Protein AF-A0A7K2MFQ8-F1 (afdb_monomer_lite)

Secondary structure (DSSP, 8-state):
--------------SSS--EEEEEEEPPPPPSSTTS----EEEEEEE-TT--EEEEEEEEGGGGSTTTS-TT---------SSS---------------

Structure (mmCIF, N/CA/C/O backbone):
data_AF-A0A7K2MFQ8-F1
#
_entry.id   AF-A0A7K2MFQ8-F1
#
loop_
_atom_site.group_PDB
_atom_site.id
_atom_site.type_symbol
_atom_site.label_atom_id
_atom_site.label_alt_id
_atom_site.label_comp_id
_atom_site.label_asym_id
_atom_site.label_entity_id
_atom_site.label_seq_id
_atom_site.pdbx_PDB_ins_code
_atom_site.Cartn_x
_atom_site.Cartn_y
_atom_site.Cartn_z
_atom_site.occupancy
_atom_site.B_iso_or_equiv
_atom_site.auth_seq_id
_atom_site.auth_comp_id
_atom_site.auth_asym_id
_atom_site.auth_atom_id
_atom_site.pdbx_PDB_model_num
ATOM 1 N N . ALA A 1 1 ? 17.879 -24.895 6.562 1.00 45.22 1 ALA A N 1
ATOM 2 C CA . ALA A 1 1 ? 18.860 -23.819 6.795 1.00 45.22 1 ALA A CA 1
ATOM 3 C C . ALA A 1 1 ? 18.080 -22.550 7.105 1.00 45.22 1 ALA A C 1
ATOM 5 O O . ALA A 1 1 ? 17.141 -22.265 6.375 1.00 45.22 1 ALA A O 1
ATOM 6 N N . CYS A 1 2 ? 18.379 -21.865 8.210 1.00 46.41 2 CYS A N 1
ATOM 7 C CA . CYS A 1 2 ? 17.730 -20.596 8.534 1.00 46.41 2 CYS A CA 1
ATOM 8 C C . CYS A 1 2 ? 18.364 -19.530 7.634 1.00 46.41 2 CYS A C 1
ATOM 10 O O . CYS A 1 2 ? 19.563 -19.280 7.757 1.00 46.41 2 CYS A O 1
ATOM 12 N N . LEU A 1 3 ? 17.614 -18.986 6.675 1.00 51.34 3 LEU A N 1
ATOM 13 C CA . LEU A 1 3 ? 18.069 -17.795 5.963 1.00 51.34 3 LEU A CA 1
ATOM 14 C C . LEU A 1 3 ? 18.170 -16.673 7.006 1.00 51.34 3 LEU A C 1
ATOM 16 O O . LEU A 1 3 ? 17.243 -16.534 7.805 1.00 51.34 3 LEU A O 1
ATOM 20 N N . PRO A 1 4 ? 19.268 -15.905 7.062 1.00 50.88 4 PRO A N 1
ATOM 21 C CA . PRO A 1 4 ? 19.310 -14.731 7.917 1.00 50.88 4 PRO A CA 1
ATOM 22 C C . PRO A 1 4 ? 18.201 -13.777 7.461 1.00 50.88 4 PRO A C 1
ATOM 24 O O . PRO A 1 4 ? 18.260 -13.227 6.366 1.00 50.88 4 PRO A O 1
ATOM 27 N N . 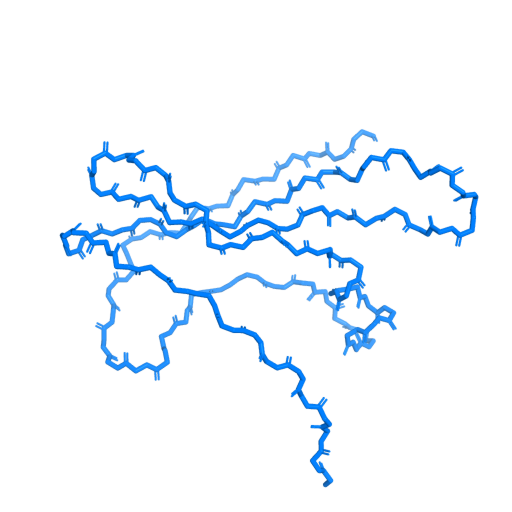THR A 1 5 ? 17.164 -13.619 8.280 1.00 64.69 5 THR A N 1
ATOM 28 C CA . THR A 1 5 ? 16.116 -12.622 8.059 1.00 64.69 5 THR A CA 1
ATOM 29 C C . THR A 1 5 ? 16.462 -11.392 8.884 1.00 64.69 5 THR A C 1
ATOM 31 O O . THR A 1 5 ? 16.520 -11.471 10.112 1.00 64.69 5 THR A O 1
ATOM 34 N N . LEU A 1 6 ? 16.695 -10.257 8.228 1.00 71.12 6 LEU A N 1
ATOM 35 C CA . LEU A 1 6 ? 16.668 -8.968 8.906 1.00 71.12 6 LEU A CA 1
ATOM 36 C C . LEU A 1 6 ? 15.204 -8.526 8.979 1.00 71.12 6 LEU A C 1
ATOM 38 O O . LEU A 1 6 ? 14.606 -8.208 7.954 1.00 71.12 6 LEU A O 1
ATOM 42 N N . THR A 1 7 ? 14.638 -8.523 10.182 1.00 80.44 7 THR A N 1
ATOM 43 C CA . THR A 1 7 ? 13.293 -7.996 10.432 1.00 80.44 7 THR A CA 1
ATOM 44 C C . THR A 1 7 ? 13.424 -6.705 11.219 1.00 80.44 7 THR A C 1
ATOM 46 O O . THR A 1 7 ? 14.005 -6.702 12.301 1.00 80.44 7 THR A O 1
ATOM 49 N N . ASN A 1 8 ? 12.853 -5.629 10.686 1.00 87.62 8 ASN A N 1
ATOM 50 C CA . ASN A 1 8 ? 12.665 -4.381 11.411 1.00 87.62 8 ASN A CA 1
ATOM 51 C C . ASN A 1 8 ? 11.169 -4.154 11.615 1.00 87.62 8 ASN A C 1
ATOM 53 O O . ASN A 1 8 ? 10.378 -4.359 10.694 1.00 87.62 8 ASN A O 1
ATOM 57 N N . THR A 1 9 ? 10.807 -3.709 12.814 1.00 91.94 9 THR A N 1
ATOM 58 C CA . THR A 1 9 ? 9.429 -3.388 13.183 1.00 91.94 9 THR A CA 1
ATOM 59 C C . THR A 1 9 ? 9.376 -1.944 13.650 1.00 91.94 9 THR A C 1
ATOM 61 O O . THR A 1 9 ? 10.141 -1.547 14.528 1.00 91.94 9 THR A O 1
ATOM 64 N N . TRP A 1 10 ? 8.448 -1.180 13.083 1.00 94.88 10 TRP A N 1
ATOM 65 C CA . TRP A 1 10 ? 8.111 0.171 13.520 1.00 94.88 10 TRP A CA 1
ATOM 66 C C . TRP A 1 10 ? 6.648 0.192 13.940 1.00 94.88 10 TRP A C 1
ATOM 68 O O . TRP A 1 10 ? 5.799 -0.396 13.271 1.00 94.88 10 TRP A O 1
ATOM 78 N N . SER A 1 11 ? 6.355 0.854 15.052 1.00 94.62 11 SER A N 1
ATOM 79 C CA . SER A 1 11 ? 5.015 0.907 15.628 1.00 94.62 11 SER A CA 1
ATOM 80 C C . SER A 1 11 ? 4.765 2.257 16.278 1.00 94.62 11 SER A C 1
ATOM 82 O O . SER A 1 11 ? 5.687 2.877 16.805 1.00 94.62 11 SER A O 1
ATOM 84 N N . THR A 1 12 ? 3.502 2.662 16.296 1.00 94.94 12 THR A N 1
ATOM 85 C CA . THR A 1 12 ? 3.005 3.782 17.095 1.00 94.94 12 THR A CA 1
ATOM 86 C C . THR A 1 12 ? 1.686 3.381 17.738 1.00 94.94 12 THR A C 1
ATOM 88 O O . THR A 1 12 ? 1.002 2.483 17.242 1.00 94.94 12 THR A O 1
ATOM 91 N N . GLU A 1 13 ? 1.320 4.058 18.819 1.00 94.00 13 GLU A N 1
ATOM 92 C CA . GLU A 1 13 ? -0.041 4.008 19.342 1.00 94.00 13 GLU A CA 1
ATOM 93 C C . GLU A 1 13 ? -0.894 5.057 18.630 1.00 94.00 13 GLU A C 1
ATOM 95 O O . GLU A 1 13 ? -0.417 6.151 18.316 1.00 94.00 13 GLU A O 1
ATOM 100 N N . VAL A 1 14 ? -2.148 4.706 18.357 1.00 91.94 14 VAL A N 1
ATOM 101 C CA . VAL A 1 14 ? -3.140 5.590 17.742 1.00 91.94 14 VAL A CA 1
ATOM 102 C C . VAL A 1 14 ? -4.409 5.508 18.576 1.00 91.94 14 VAL A C 1
ATOM 104 O O . VAL A 1 14 ? -4.786 4.429 19.030 1.00 91.94 14 VAL A O 1
ATOM 107 N N . ALA A 1 15 ? -5.049 6.649 18.816 1.00 90.06 15 ALA A N 1
ATOM 108 C CA . ALA A 1 15 ? -6.318 6.687 19.527 1.00 90.06 15 ALA A CA 1
ATOM 109 C C . ALA A 1 15 ? -7.476 6.298 18.593 1.00 90.06 15 ALA A C 1
ATOM 111 O O . ALA A 1 15 ? -7.500 6.703 17.433 1.00 90.06 15 ALA A O 1
ATOM 112 N N . GLY A 1 16 ? -8.464 5.580 19.131 1.00 87.88 16 GLY A N 1
ATOM 113 C CA . GLY A 1 16 ? -9.652 5.144 18.393 1.00 87.88 16 GLY A CA 1
ATOM 114 C C . GLY A 1 16 ? -9.613 3.670 17.985 1.00 87.88 16 GLY A C 1
ATOM 115 O O . GLY A 1 16 ? -8.699 2.931 18.347 1.00 87.88 16 GLY A O 1
ATOM 116 N N . ASP A 1 17 ? -10.650 3.242 17.273 1.00 91.19 17 ASP A N 1
ATOM 117 C CA . ASP A 1 17 ? -10.866 1.878 16.772 1.00 91.19 17 ASP A CA 1
ATOM 118 C C . ASP A 1 17 ? -10.731 1.765 15.243 1.00 91.19 17 ASP A C 1
ATOM 120 O O . ASP A 1 17 ? -10.654 0.657 14.709 1.00 91.19 17 ASP A O 1
ATOM 124 N N . GLU A 1 18 ? -10.640 2.900 14.549 1.00 94.31 18 GLU A N 1
ATOM 125 C CA . GLU A 1 18 ? -10.454 2.990 13.106 1.00 94.31 18 GLU A CA 1
ATOM 126 C C . GLU A 1 18 ? -9.163 3.742 12.767 1.00 94.31 18 GLU A C 1
ATOM 128 O O . GLU A 1 18 ? -8.882 4.823 13.289 1.00 94.31 18 GLU A O 1
ATOM 133 N N . VAL A 1 19 ? -8.377 3.165 11.858 1.00 96.44 19 VAL A N 1
ATOM 134 C CA . VAL A 1 19 ? -7.162 3.773 11.311 1.00 96.44 19 VAL A CA 1
ATOM 135 C C . VAL A 1 19 ? -7.042 3.448 9.829 1.00 96.44 19 VAL A C 1
ATOM 137 O O . VAL A 1 19 ? -7.465 2.384 9.374 1.00 96.44 19 VAL A O 1
ATOM 140 N N . THR A 1 20 ? -6.398 4.334 9.075 1.00 96.88 20 THR A N 1
ATOM 141 C CA . THR A 1 20 ? -5.971 4.044 7.704 1.00 96.88 20 THR A CA 1
ATOM 142 C C . THR A 1 20 ? -4.471 3.786 7.683 1.00 96.88 20 THR A C 1
ATOM 144 O O . THR A 1 20 ? -3.676 4.648 8.050 1.00 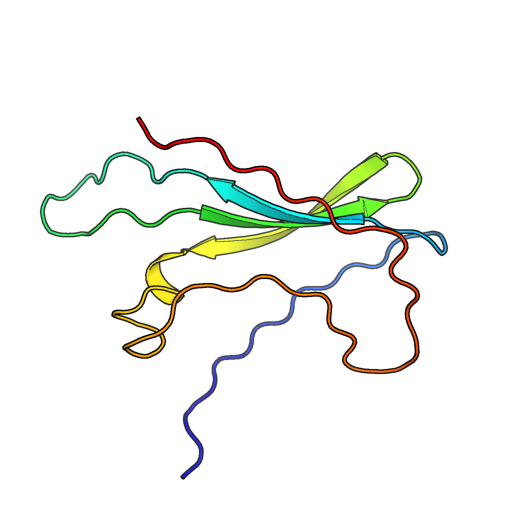96.88 20 THR A O 1
ATOM 147 N N . LEU A 1 21 ? -4.069 2.605 7.217 1.00 97.06 21 LEU A N 1
ATOM 148 C CA . LEU A 1 21 ? -2.671 2.307 6.909 1.00 97.06 21 LEU A CA 1
ATOM 149 C C . LEU A 1 21 ? -2.371 2.742 5.477 1.00 97.06 21 LEU A C 1
ATOM 151 O O . LEU A 1 21 ? -3.132 2.417 4.562 1.00 97.06 21 LEU A O 1
ATOM 155 N N . ARG A 1 22 ? -1.256 3.446 5.267 1.00 97.19 22 ARG A N 1
ATOM 156 C CA . ARG A 1 22 ? -0.855 3.899 3.934 1.00 97.19 22 ARG A CA 1
ATOM 157 C C . ARG A 1 22 ? 0.566 3.482 3.597 1.00 97.19 22 ARG A C 1
ATOM 159 O O . ARG A 1 22 ? 1.495 3.674 4.377 1.00 97.19 22 ARG A O 1
ATOM 166 N N . ILE A 1 23 ? 0.711 2.971 2.379 1.00 97.00 23 ILE A N 1
ATOM 167 C CA . ILE A 1 23 ? 1.993 2.751 1.721 1.00 97.00 23 ILE A CA 1
ATOM 168 C C . ILE A 1 23 ? 2.060 3.717 0.543 1.00 97.00 23 ILE A C 1
ATOM 170 O O . ILE A 1 23 ? 1.150 3.740 -0.285 1.00 97.00 23 ILE A O 1
ATOM 174 N N . ALA A 1 24 ? 3.118 4.517 0.475 1.00 96.31 24 ALA A N 1
ATOM 175 C CA . ALA A 1 24 ? 3.362 5.433 -0.632 1.00 96.31 24 ALA A CA 1
ATOM 176 C C . ALA A 1 24 ? 4.741 5.172 -1.238 1.00 96.31 24 ALA A C 1
ATOM 178 O O . ALA A 1 24 ? 5.714 4.975 -0.510 1.00 96.31 24 ALA A O 1
ATOM 179 N N . THR A 1 25 ? 4.825 5.194 -2.566 1.00 94.50 25 THR A N 1
ATOM 180 C CA . THR A 1 25 ? 6.092 5.142 -3.302 1.00 94.50 25 THR A CA 1
ATOM 181 C C . THR A 1 25 ? 6.408 6.516 -3.869 1.00 94.50 25 THR A C 1
ATOM 183 O O . THR A 1 25 ? 5.548 7.145 -4.486 1.00 94.50 25 THR A O 1
ATOM 186 N N . ARG A 1 26 ? 7.644 6.977 -3.694 1.00 92.19 26 ARG A N 1
ATOM 187 C CA . ARG A 1 26 ? 8.169 8.195 -4.312 1.00 92.19 26 ARG A CA 1
ATOM 188 C C . ARG A 1 26 ? 9.139 7.798 -5.409 1.00 92.19 26 ARG A C 1
ATOM 190 O O . ARG A 1 26 ? 10.074 7.049 -5.132 1.00 92.19 26 ARG A O 1
ATOM 197 N N . ALA A 1 27 ? 8.932 8.319 -6.620 1.00 88.38 27 ALA A N 1
ATOM 198 C CA . ALA A 1 27 ? 9.892 8.148 -7.703 1.00 88.38 27 ALA A CA 1
ATOM 199 C C . ALA A 1 27 ? 11.299 8.529 -7.213 1.00 88.38 27 ALA A C 1
ATOM 201 O O . ALA A 1 27 ? 11.436 9.490 -6.445 1.00 88.38 27 ALA A O 1
ATOM 202 N N . PRO A 1 28 ? 12.326 7.766 -7.599 1.00 85.25 28 PRO A N 1
ATOM 203 C CA . PRO A 1 28 ? 13.667 8.064 -7.153 1.00 85.25 28 PRO A CA 1
ATOM 204 C C . PRO A 1 28 ? 14.113 9.437 -7.647 1.00 85.25 28 PRO A C 1
ATOM 206 O O . PRO A 1 28 ? 13.784 9.850 -8.762 1.00 85.25 28 PRO A O 1
ATOM 209 N N . ASP A 1 29 ? 14.934 10.103 -6.844 1.00 80.62 29 ASP A N 1
ATOM 210 C CA . ASP A 1 29 ? 15.683 11.252 -7.333 1.00 80.62 29 ASP A CA 1
ATOM 211 C C . ASP A 1 29 ? 16.648 10.790 -8.444 1.00 80.62 29 ASP A C 1
ATOM 213 O O . ASP A 1 29 ? 17.130 9.648 -8.406 1.00 80.62 29 ASP A O 1
ATOM 217 N N . PRO A 1 30 ? 16.938 11.635 -9.452 1.00 74.94 30 PRO A N 1
ATOM 218 C CA . PRO A 1 30 ? 17.929 11.312 -10.469 1.00 74.94 30 PRO A CA 1
ATOM 219 C C . PRO A 1 30 ? 19.236 10.869 -9.808 1.00 74.94 30 PRO A C 1
ATOM 221 O O . PRO A 1 30 ? 19.776 11.572 -8.955 1.00 74.94 30 PRO A O 1
ATOM 224 N N . GLY A 1 31 ? 19.727 9.684 -10.175 1.00 69.00 31 GLY A N 1
ATOM 225 C CA . GLY A 1 31 ? 20.931 9.128 -9.566 1.00 69.00 31 GLY A CA 1
ATOM 226 C C . GLY A 1 31 ? 22.138 10.039 -9.791 1.00 69.00 31 GLY A C 1
ATOM 227 O O . GLY A 1 31 ? 22.421 10.427 -10.922 1.00 69.00 31 GLY A O 1
ATOM 228 N N . GLU A 1 32 ? 22.877 10.346 -8.723 1.00 66.00 32 GLU A N 1
ATOM 229 C CA . GLU A 1 32 ? 24.104 11.153 -8.815 1.00 66.00 32 GLU A CA 1
ATOM 230 C C . GLU A 1 32 ? 25.240 10.411 -9.538 1.00 66.00 32 GLU A C 1
ATOM 232 O O . GLU A 1 32 ? 26.143 11.033 -10.098 1.00 66.00 32 GLU A O 1
ATOM 237 N N . LEU A 1 33 ? 25.202 9.072 -9.531 1.00 75.31 33 LEU A N 1
ATOM 238 C CA . LEU A 1 33 ? 26.238 8.211 -10.094 1.00 75.31 33 LEU A CA 1
ATOM 239 C C . LEU A 1 33 ? 25.666 7.295 -11.189 1.00 75.31 33 LEU A C 1
ATOM 241 O O . LEU A 1 33 ? 24.683 6.599 -10.928 1.00 75.31 33 LEU A O 1
ATOM 245 N N . PRO A 1 34 ? 26.317 7.185 -12.366 1.00 70.69 34 PRO A N 1
ATOM 246 C CA . PRO A 1 34 ? 25.820 6.386 -13.496 1.00 70.69 34 PRO A CA 1
ATOM 247 C C . PRO A 1 34 ? 25.625 4.890 -13.209 1.00 70.69 34 PRO A C 1
ATOM 249 O O . PRO A 1 34 ? 24.890 4.214 -13.920 1.00 70.69 34 PRO A O 1
ATOM 252 N N . TRP A 1 35 ? 26.323 4.356 -12.205 1.00 73.56 35 TRP A N 1
ATOM 253 C CA . TRP A 1 35 ? 26.356 2.928 -11.875 1.00 73.56 35 TRP A CA 1
ATOM 254 C C . TRP A 1 35 ? 25.476 2.541 -10.682 1.00 73.56 35 TRP A C 1
ATOM 256 O O . TRP A 1 35 ? 25.398 1.359 -10.355 1.00 73.56 35 TRP A O 1
ATOM 266 N N . SER A 1 36 ? 24.842 3.504 -10.006 1.00 71.12 36 SER A N 1
ATOM 267 C CA . SER A 1 36 ? 23.897 3.211 -8.926 1.00 71.12 36 SER A CA 1
ATOM 268 C C . SER A 1 36 ? 22.481 3.314 -9.478 1.00 71.12 36 SER A C 1
ATOM 270 O O . SER A 1 36 ? 22.028 4.436 -9.716 1.00 71.12 36 SER A O 1
ATOM 272 N N . PRO A 1 37 ? 21.759 2.195 -9.668 1.00 70.25 37 PRO A N 1
ATOM 273 C CA . PRO A 1 37 ? 20.372 2.276 -10.085 1.00 70.25 37 PRO A CA 1
ATOM 274 C C . PRO A 1 37 ? 19.574 3.079 -9.041 1.00 70.25 37 PRO A C 1
ATOM 276 O O . PRO A 1 37 ? 19.757 2.868 -7.834 1.00 70.25 37 PRO A O 1
ATOM 279 N N . PRO A 1 38 ? 18.743 4.032 -9.485 1.00 77.88 38 PRO A N 1
ATOM 280 C CA . PRO A 1 38 ? 17.927 4.836 -8.591 1.00 77.88 38 PRO A CA 1
ATOM 281 C C . PRO A 1 38 ? 16.877 3.961 -7.881 1.00 77.88 38 PRO A C 1
ATOM 283 O O . PRO A 1 38 ? 16.254 3.102 -8.502 1.00 77.88 38 PRO A O 1
ATOM 286 N N . GLY A 1 39 ? 16.710 4.161 -6.572 1.00 86.00 39 GLY A N 1
ATOM 287 C CA . GLY A 1 39 ? 15.761 3.441 -5.718 1.00 86.00 39 GLY A CA 1
ATOM 288 C C . GLY A 1 39 ? 14.562 4.290 -5.352 1.00 86.00 39 GLY A C 1
ATOM 289 O O . GLY A 1 39 ? 14.754 5.398 -4.851 1.00 86.00 39 GLY A O 1
ATOM 290 N N . ASP A 1 40 ? 13.344 3.802 -5.580 1.00 91.62 40 ASP A N 1
ATOM 291 C CA . ASP A 1 40 ? 12.167 4.516 -5.098 1.00 91.62 40 ASP A CA 1
ATOM 292 C C . ASP A 1 40 ? 12.141 4.556 -3.562 1.00 91.62 40 ASP A C 1
ATOM 294 O O . ASP A 1 40 ? 12.617 3.650 -2.875 1.00 91.62 40 ASP A O 1
ATOM 298 N N . GLY A 1 41 ? 11.602 5.640 -3.009 1.00 93.62 41 GLY A N 1
ATOM 299 C CA . GLY A 1 41 ? 11.360 5.733 -1.573 1.00 93.62 41 GLY A CA 1
ATOM 300 C C . GLY A 1 41 ? 10.046 5.042 -1.239 1.00 93.62 41 GLY A C 1
ATOM 301 O O . GLY A 1 41 ? 9.022 5.390 -1.825 1.00 93.62 41 GLY A O 1
ATOM 302 N N . ILE A 1 42 ? 10.048 4.093 -0.303 1.00 95.12 42 ILE A N 1
ATOM 303 C CA . ILE A 1 42 ? 8.825 3.462 0.200 1.00 95.12 42 ILE A CA 1
ATOM 304 C C . ILE A 1 42 ? 8.544 4.004 1.592 1.00 95.12 42 ILE A C 1
ATOM 306 O O . ILE A 1 42 ? 9.376 3.949 2.494 1.00 95.12 42 ILE A O 1
ATOM 310 N N . ARG A 1 43 ? 7.334 4.502 1.779 1.00 97.12 43 ARG A N 1
ATOM 311 C CA . ARG A 1 43 ? 6.905 5.191 2.983 1.00 97.12 43 ARG A CA 1
ATOM 312 C C . ARG A 1 43 ? 5.727 4.466 3.610 1.00 97.12 43 ARG A C 1
ATOM 314 O O . ARG A 1 43 ? 4.774 4.134 2.907 1.00 97.12 43 ARG A O 1
ATOM 321 N N . LEU A 1 44 ? 5.808 4.256 4.920 1.00 97.44 44 LEU A N 1
ATOM 322 C CA . LEU A 1 44 ? 4.789 3.601 5.733 1.00 97.44 44 LEU A CA 1
ATOM 323 C C . LEU A 1 44 ? 4.212 4.617 6.720 1.00 97.44 44 LEU A C 1
ATOM 325 O O . LEU A 1 44 ? 4.928 5.084 7.609 1.00 97.44 44 LEU A O 1
ATOM 329 N N . ASP A 1 45 ? 2.929 4.932 6.574 1.00 98.06 45 ASP A N 1
ATOM 330 C CA . ASP A 1 45 ? 2.215 5.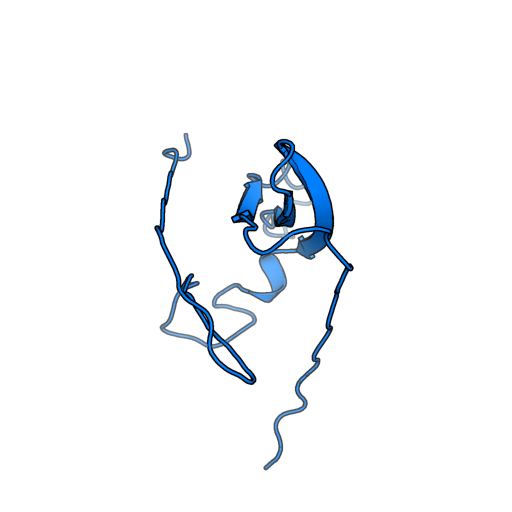871 7.440 1.00 98.06 45 ASP A CA 1
ATOM 331 C C . ASP A 1 45 ? 0.990 5.217 8.081 1.00 98.06 45 ASP A C 1
ATOM 333 O O . ASP A 1 45 ? 0.385 4.291 7.528 1.00 98.06 45 ASP A O 1
ATOM 337 N N . VAL A 1 46 ? 0.569 5.787 9.206 1.00 97.88 46 VAL A N 1
ATOM 338 C CA . VAL 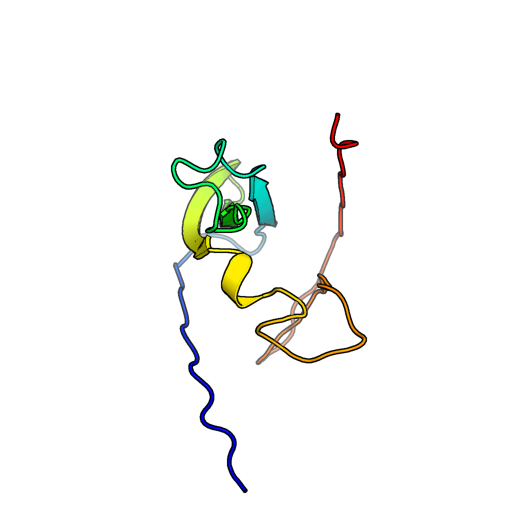A 1 46 ? -0.774 5.611 9.756 1.00 97.88 46 VAL A CA 1
ATOM 339 C C . VAL A 1 46 ? -1.493 6.956 9.776 1.00 97.88 46 VAL A C 1
ATOM 341 O O . VAL A 1 46 ? -0.895 7.981 10.099 1.00 97.88 46 VAL A O 1
ATOM 344 N N . VAL A 1 47 ? -2.768 6.954 9.404 1.00 97.12 47 VAL A N 1
ATOM 345 C CA . VAL A 1 47 ? -3.662 8.109 9.493 1.00 97.12 47 VAL A CA 1
ATOM 346 C C . VAL A 1 47 ? -4.755 7.771 10.498 1.00 97.12 47 VAL A C 1
ATOM 348 O O . VAL A 1 47 ? -5.436 6.752 10.351 1.00 97.12 47 VAL A O 1
ATOM 351 N N . ASP A 1 48 ? -4.882 8.593 11.533 1.00 95.12 48 ASP A N 1
ATOM 352 C CA . ASP A 1 48 ? -5.870 8.397 12.592 1.00 95.12 48 ASP A CA 1
ATOM 353 C C . ASP A 1 48 ? -7.277 8.871 12.184 1.00 95.12 48 ASP A C 1
ATOM 355 O O . ASP A 1 48 ? -7.480 9.451 11.113 1.00 95.12 48 ASP A O 1
ATOM 359 N N . ALA A 1 49 ? -8.261 8.648 13.057 1.00 93.19 49 ALA A N 1
ATOM 360 C CA . ALA A 1 49 ? -9.649 9.052 12.826 1.00 93.19 49 ALA A CA 1
ATOM 361 C C . ALA A 1 49 ? -9.850 10.580 12.702 1.00 93.19 49 ALA A C 1
ATOM 363 O O . ALA A 1 49 ? -10.880 11.027 12.197 1.00 93.19 49 ALA A O 1
ATOM 364 N N . THR A 1 50 ? -8.887 11.397 13.143 1.00 93.62 50 THR A N 1
ATOM 365 C CA . THR A 1 50 ? -8.902 12.861 12.963 1.00 93.62 50 THR A CA 1
ATOM 366 C C . THR A 1 50 ? -8.302 13.294 11.623 1.00 93.62 50 THR A C 1
ATOM 368 O O . THR A 1 50 ? -8.397 14.466 11.251 1.00 93.62 50 THR A O 1
ATOM 371 N N . GLY A 1 51 ? -7.706 12.357 10.881 1.00 94.25 51 GLY A N 1
ATOM 372 C CA . GLY A 1 51 ? -6.959 12.613 9.656 1.00 94.25 51 GLY A CA 1
ATOM 373 C C . GLY A 1 51 ? -5.497 12.993 9.897 1.00 94.25 51 GLY A C 1
ATOM 374 O O . GLY A 1 51 ? -4.807 13.350 8.940 1.00 94.25 51 GLY A O 1
ATOM 375 N N . ALA A 1 52 ? -5.007 12.932 11.140 1.00 94.62 52 ALA A N 1
ATOM 376 C CA . ALA A 1 52 ? -3.612 13.215 11.439 1.00 94.62 52 ALA A CA 1
ATOM 377 C C . ALA A 1 52 ? -2.729 12.048 10.988 1.00 94.62 52 ALA A C 1
ATOM 379 O O . ALA A 1 52 ? -2.982 10.881 11.287 1.00 94.62 52 ALA A O 1
ATOM 380 N N . GLU A 1 53 ? -1.675 12.379 10.249 1.00 96.62 53 GLU A N 1
ATOM 381 C CA . GLU A 1 53 ? -0.744 11.409 9.694 1.00 96.62 53 GLU A CA 1
ATOM 382 C C . GLU A 1 53 ? 0.502 11.273 10.572 1.00 96.62 53 GLU A C 1
ATOM 384 O O . GLU A 1 53 ? 1.167 12.261 10.885 1.00 96.62 53 GLU A O 1
ATOM 389 N N . THR A 1 54 ? 0.868 10.032 10.890 1.00 97.19 54 THR A N 1
ATOM 390 C CA . THR A 1 54 ? 2.126 9.684 11.553 1.00 97.19 54 THR A CA 1
ATOM 391 C C . THR A 1 54 ? 2.958 8.768 10.660 1.00 97.19 54 THR A C 1
ATOM 393 O O . THR A 1 54 ? 2.528 7.674 10.290 1.00 97.19 54 THR A O 1
ATOM 396 N N . ARG A 1 55 ? 4.184 9.200 10.343 1.00 97.88 55 ARG A N 1
ATOM 397 C CA . ARG A 1 55 ? 5.176 8.382 9.637 1.00 97.88 55 ARG A CA 1
ATOM 398 C C . ARG A 1 55 ? 5.721 7.306 10.573 1.00 97.88 55 ARG A C 1
ATOM 400 O O . ARG A 1 55 ? 6.292 7.637 11.608 1.00 97.88 55 ARG A O 1
ATOM 407 N N . LEU A 1 56 ? 5.633 6.043 10.168 1.00 97.81 56 LEU A N 1
ATOM 408 C CA . LEU A 1 56 ? 6.257 4.925 10.881 1.00 97.81 56 LEU A CA 1
ATOM 409 C C . LEU A 1 56 ? 7.681 4.676 10.386 1.00 97.81 56 LEU A C 1
ATOM 411 O O . LEU A 1 56 ? 8.599 4.523 11.188 1.00 97.81 56 LEU A O 1
ATOM 415 N N . ALA A 1 57 ? 7.861 4.640 9.063 1.00 97.06 57 ALA A N 1
ATOM 416 C CA . ALA A 1 57 ? 9.153 4.380 8.441 1.00 97.06 57 ALA A CA 1
ATOM 417 C C . ALA A 1 57 ? 9.233 4.923 7.012 1.00 97.06 57 ALA A C 1
ATOM 419 O O . ALA A 1 57 ? 8.230 5.029 6.303 1.00 97.06 57 ALA A O 1
ATOM 420 N N . GLU A 1 58 ? 10.455 5.208 6.578 1.00 95.69 58 GLU A N 1
ATOM 421 C CA . GLU A 1 58 ? 10.810 5.384 5.174 1.00 95.69 58 GLU A CA 1
ATOM 422 C C . GLU A 1 58 ? 11.973 4.439 4.871 1.00 95.69 58 GLU A C 1
ATOM 424 O O . GLU A 1 58 ? 12.965 4.419 5.602 1.00 95.69 58 GLU A O 1
ATOM 429 N N . VAL A 1 59 ? 11.814 3.605 3.847 1.00 92.88 59 VAL A N 1
ATOM 430 C CA . VAL A 1 59 ? 12.772 2.568 3.467 1.00 92.88 59 VAL A CA 1
ATOM 431 C C . VAL A 1 59 ? 13.143 2.700 1.997 1.00 92.88 59 VAL A C 1
ATOM 433 O O . VAL A 1 59 ? 12.354 3.151 1.166 1.00 92.88 59 VAL A O 1
ATOM 436 N N . ASP A 1 60 ? 14.367 2.295 1.683 1.00 91.00 60 ASP A N 1
ATOM 437 C CA . ASP A 1 60 ? 14.901 2.317 0.327 1.00 91.00 60 ASP A CA 1
ATOM 438 C C . ASP A 1 60 ? 14.391 1.107 -0.468 1.00 91.00 60 ASP A C 1
ATOM 440 O O . ASP A 1 60 ? 14.663 -0.048 -0.121 1.00 91.00 60 ASP A O 1
ATOM 444 N N . GLY A 1 61 ? 13.654 1.373 -1.546 1.00 91.12 61 GLY A N 1
ATOM 445 C CA . GLY A 1 61 ? 13.035 0.353 -2.383 1.00 91.12 61 GLY A CA 1
ATOM 446 C C . GLY A 1 61 ? 14.021 -0.560 -3.109 1.00 91.12 61 GLY A C 1
ATOM 4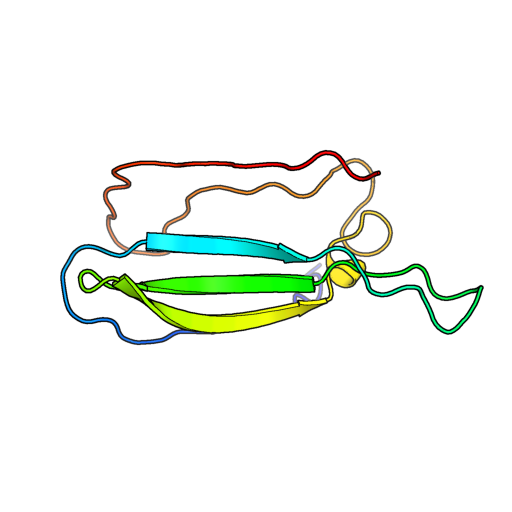47 O O . GLY A 1 61 ? 13.628 -1.660 -3.504 1.00 91.12 61 GLY A O 1
ATOM 448 N N . ARG A 1 62 ? 15.314 -0.200 -3.202 1.00 88.94 62 ARG A N 1
ATOM 449 C CA . ARG A 1 62 ? 16.360 -1.079 -3.769 1.00 88.94 62 ARG A CA 1
ATOM 450 C C . ARG A 1 62 ? 16.467 -2.405 -3.033 1.00 88.94 62 ARG A C 1
ATOM 452 O O . ARG A 1 62 ? 16.745 -3.422 -3.655 1.00 88.94 62 ARG A O 1
ATOM 459 N N . PHE A 1 63 ? 16.200 -2.424 -1.728 1.00 88.19 63 PHE A N 1
ATOM 460 C CA . PHE A 1 63 ? 16.239 -3.662 -0.944 1.00 88.19 63 PHE A CA 1
ATOM 461 C C . PHE A 1 63 ? 15.020 -4.574 -1.173 1.00 88.19 63 PHE A C 1
ATOM 463 O O . PHE A 1 63 ? 15.016 -5.710 -0.709 1.00 88.19 63 PHE A O 1
ATOM 470 N N . TRP A 1 64 ? 14.017 -4.108 -1.925 1.00 87.81 64 TRP A N 1
ATOM 471 C CA . TRP A 1 64 ? 12.844 -4.875 -2.363 1.00 87.81 64 TRP A CA 1
ATOM 472 C C . TRP A 1 64 ? 12.812 -5.093 -3.881 1.00 87.81 64 TRP A C 1
ATOM 474 O O . TRP A 1 64 ? 11.771 -5.458 -4.435 1.00 87.81 64 TRP A O 1
ATOM 484 N N . SER A 1 65 ? 13.934 -4.864 -4.564 1.00 87.06 65 SER A N 1
ATOM 485 C CA . SER A 1 65 ? 14.056 -5.152 -5.988 1.00 87.06 65 SER A CA 1
ATOM 486 C C . SER A 1 65 ? 14.207 -6.656 -6.244 1.00 87.06 65 SER A C 1
ATOM 488 O O . SER A 1 65 ? 14.525 -7.440 -5.344 1.00 87.06 65 SER A O 1
ATOM 490 N N . VAL A 1 66 ? 13.998 -7.068 -7.496 1.00 87.75 66 VAL A N 1
ATOM 491 C CA . VAL A 1 66 ? 14.161 -8.469 -7.915 1.00 87.75 66 VAL A CA 1
ATOM 492 C C . VAL A 1 66 ? 15.612 -8.945 -7.768 1.00 87.75 66 VAL A C 1
ATOM 494 O O . VAL A 1 66 ? 15.858 -10.113 -7.473 1.00 87.75 66 VAL A O 1
ATOM 497 N N . GLU A 1 67 ? 16.575 -8.034 -7.919 1.00 86.00 67 GLU A N 1
ATOM 498 C CA . GLU A 1 67 ? 18.007 -8.285 -7.749 1.00 86.00 67 GLU A CA 1
ATOM 499 C C . GLU A 1 67 ? 18.380 -8.578 -6.289 1.00 86.00 67 GLU A C 1
ATOM 501 O O . GLU A 1 67 ? 19.330 -9.322 -6.048 1.00 86.00 67 GLU A O 1
ATOM 506 N N . ALA A 1 68 ? 17.643 -8.011 -5.324 1.00 86.19 68 ALA A N 1
ATOM 507 C CA . ALA A 1 68 ? 17.931 -8.141 -3.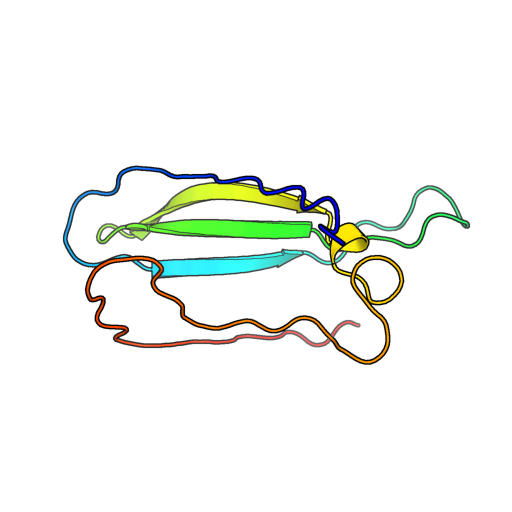896 1.00 86.19 68 ALA A CA 1
ATOM 508 C C . ALA A 1 68 ? 17.079 -9.205 -3.179 1.00 86.19 68 ALA A C 1
ATOM 510 O O . ALA A 1 68 ? 17.600 -9.921 -2.325 1.00 86.19 68 ALA A O 1
ATOM 511 N N . ALA A 1 69 ? 15.778 -9.303 -3.483 1.00 80.38 69 ALA A N 1
ATOM 512 C CA . ALA A 1 69 ? 14.823 -10.030 -2.639 1.00 80.38 69 ALA A CA 1
ATOM 513 C C . ALA A 1 69 ? 14.626 -11.506 -3.035 1.00 80.38 69 ALA A C 1
ATOM 515 O O . ALA A 1 69 ? 14.663 -12.379 -2.171 1.00 80.38 69 ALA A O 1
ATOM 516 N N . ALA A 1 70 ? 14.396 -11.785 -4.321 1.00 74.00 70 ALA A N 1
ATOM 517 C CA . ALA A 1 70 ? 14.356 -13.113 -4.946 1.00 74.00 70 ALA A CA 1
ATOM 518 C C . ALA A 1 70 ? 13.956 -12.951 -6.427 1.00 74.00 70 ALA A C 1
ATOM 520 O O . ALA A 1 70 ? 13.111 -12.107 -6.733 1.00 74.00 70 ALA A O 1
ATOM 521 N N . PRO A 1 71 ? 14.487 -13.765 -7.357 1.00 75.56 71 PRO A N 1
ATOM 522 C CA . PRO A 1 71 ? 14.116 -13.669 -8.762 1.00 75.56 71 PRO A CA 1
ATOM 523 C C . PRO A 1 71 ? 12.682 -14.164 -9.027 1.00 75.56 71 PRO A C 1
ATOM 525 O O . PRO A 1 71 ? 12.145 -14.994 -8.295 1.00 75.56 71 PRO A O 1
ATOM 528 N N . PHE A 1 72 ? 12.106 -13.704 -10.144 1.00 80.69 72 PHE A N 1
ATOM 529 C CA . PHE A 1 72 ? 10.814 -14.130 -10.715 1.00 80.69 72 PHE A CA 1
ATOM 530 C C . PHE A 1 72 ? 9.533 -13.662 -10.001 1.00 80.69 72 PHE A C 1
ATOM 532 O O . PHE A 1 72 ? 8.445 -14.118 -10.357 1.00 80.69 72 PHE A O 1
ATOM 539 N N . THR A 1 73 ? 9.620 -12.720 -9.060 1.00 88.38 73 THR A N 1
ATOM 540 C CA . THR A 1 73 ? 8.450 -12.044 -8.473 1.00 88.38 73 THR A CA 1
ATOM 541 C C . THR A 1 73 ? 8.603 -10.523 -8.508 1.00 88.38 73 THR A C 1
ATOM 543 O O . THR A 1 73 ? 9.669 -9.990 -8.815 1.00 88.38 73 THR A O 1
ATOM 546 N N . GLY A 1 74 ? 7.503 -9.819 -8.239 1.00 87.94 74 GLY A N 1
ATOM 547 C CA . GLY A 1 74 ? 7.481 -8.374 -8.026 1.00 87.94 74 GLY A CA 1
ATOM 548 C C . GLY A 1 74 ? 6.942 -8.036 -6.639 1.00 87.94 74 GLY A C 1
ATOM 549 O O . GLY A 1 74 ? 6.467 -8.911 -5.910 1.00 87.94 74 GLY A O 1
ATOM 550 N N . ARG A 1 75 ? 6.989 -6.751 -6.280 1.00 90.62 75 ARG A N 1
ATOM 551 C CA . ARG A 1 75 ? 6.393 -6.262 -5.031 1.00 90.62 75 ARG A CA 1
ATOM 552 C C . ARG A 1 75 ? 4.882 -6.486 -5.047 1.00 90.62 75 ARG A C 1
ATOM 554 O O . ARG A 1 75 ? 4.218 -6.205 -6.041 1.00 90.62 75 ARG A O 1
ATOM 561 N N . ILE A 1 76 ? 4.357 -6.953 -3.920 1.00 92.00 76 ILE A N 1
ATOM 562 C CA . ILE A 1 76 ? 2.922 -7.080 -3.673 1.00 92.00 76 ILE A CA 1
ATOM 563 C C . ILE A 1 76 ? 2.545 -6.242 -2.455 1.00 92.00 76 ILE A C 1
ATOM 565 O O . ILE A 1 76 ? 3.335 -6.092 -1.523 1.00 92.00 76 ILE A O 1
ATOM 569 N N . THR A 1 77 ? 1.321 -5.728 -2.447 1.00 92.12 77 THR A N 1
ATOM 570 C CA . THR A 1 77 ? 0.721 -5.088 -1.276 1.00 92.12 77 THR A CA 1
ATOM 571 C C . THR A 1 77 ? -0.527 -5.864 -0.895 1.00 92.12 77 THR A C 1
ATOM 573 O O . THR A 1 77 ? -1.333 -6.207 -1.757 1.00 92.12 77 THR A O 1
ATOM 576 N N . GLY A 1 78 ? -0.677 -6.156 0.393 1.00 92.06 78 GLY A N 1
ATOM 577 C CA . GLY A 1 78 ? -1.801 -6.923 0.908 1.00 92.06 78 GLY A CA 1
ATOM 578 C C . GLY A 1 78 ? -2.081 -6.603 2.367 1.00 92.06 78 GLY A C 1
ATOM 579 O O . GLY A 1 78 ? -1.228 -6.081 3.083 1.00 92.06 78 GLY A O 1
ATOM 580 N N . MET A 1 79 ? -3.300 -6.919 2.788 1.00 94.12 79 MET A N 1
ATOM 581 C CA . MET A 1 79 ? -3.753 -6.774 4.166 1.00 94.12 79 MET A CA 1
ATOM 582 C C . MET A 1 79 ? -3.380 -8.029 4.952 1.00 94.12 79 MET A C 1
ATOM 584 O O . MET A 1 79 ? -3.627 -9.148 4.501 1.00 94.12 79 MET A O 1
ATOM 588 N N . PHE A 1 80 ? -2.781 -7.844 6.123 1.00 93.12 80 PHE A N 1
ATOM 589 C CA . PHE A 1 80 ? -2.341 -8.935 6.984 1.00 93.12 80 PHE A CA 1
ATOM 590 C C . PHE A 1 80 ? -2.530 -8.556 8.453 1.00 93.12 80 PHE A C 1
ATOM 592 O O . PHE A 1 80 ? -2.331 -7.404 8.834 1.00 93.12 80 PHE A O 1
ATOM 599 N N . VAL A 1 81 ? -2.896 -9.541 9.273 1.00 93.44 81 VAL A N 1
ATOM 600 C CA . VAL A 1 81 ? -2.954 -9.434 10.731 1.00 93.44 81 VAL A CA 1
ATOM 601 C C . VAL A 1 81 ? -2.097 -10.546 11.323 1.00 93.44 81 VAL A C 1
ATOM 603 O O . VAL A 1 81 ? -2.314 -11.721 11.039 1.00 93.44 81 VAL A O 1
ATOM 606 N N . GLU A 1 82 ? -1.107 -10.182 12.137 1.00 91.75 82 GLU A N 1
ATOM 607 C CA . GLU A 1 82 ? -0.248 -11.177 12.788 1.00 91.75 82 GLU A CA 1
ATOM 608 C C . GLU A 1 82 ? -0.986 -11.877 13.938 1.00 91.75 82 GLU A C 1
ATOM 610 O O . GLU A 1 82 ? -0.853 -13.085 14.137 1.00 91.75 82 GLU A O 1
ATOM 615 N N . ARG A 1 83 ? -1.757 -11.112 14.723 1.00 93.75 83 ARG A N 1
ATOM 616 C CA . ARG A 1 83 ? -2.441 -11.575 15.938 1.00 93.75 83 ARG A CA 1
ATOM 617 C C . ARG A 1 83 ? -3.782 -10.869 16.113 1.00 93.75 83 ARG A C 1
ATOM 619 O O . ARG A 1 83 ? -3.887 -9.674 15.865 1.00 93.75 83 ARG A O 1
ATOM 626 N N . GLY A 1 84 ? -4.778 -11.597 16.619 1.00 94.62 84 GLY A N 1
ATOM 627 C CA . GLY A 1 84 ? -6.119 -11.068 16.881 1.00 94.62 84 GLY A CA 1
ATOM 628 C C . GLY A 1 84 ? -7.026 -11.080 15.650 1.00 94.62 84 GLY A C 1
ATOM 629 O O . GLY A 1 84 ? -6.856 -11.891 14.741 1.00 94.62 84 GLY A O 1
ATOM 630 N N . THR A 1 85 ? -8.028 -10.206 15.642 1.00 95.00 85 THR A N 1
ATOM 631 C CA . THR A 1 85 ? -8.994 -10.067 14.547 1.00 95.00 85 THR A CA 1
ATOM 632 C C . THR A 1 85 ? -9.125 -8.595 14.199 1.00 95.00 85 THR A C 1
ATOM 634 O O . THR A 1 85 ? -9.326 -7.769 15.083 1.00 95.00 85 THR A O 1
ATOM 637 N N . VAL A 1 86 ? -8.995 -8.281 12.912 1.00 94.69 86 VAL A N 1
ATOM 638 C CA . VAL A 1 86 ? -9.121 -6.927 12.369 1.00 94.69 86 VAL A CA 1
ATOM 639 C C . VAL A 1 86 ? -10.162 -6.964 11.260 1.00 94.69 86 VAL A C 1
ATOM 641 O O . VAL A 1 86 ? -10.178 -7.891 10.448 1.00 94.69 86 VAL A O 1
ATOM 644 N N . HIS A 1 87 ? -11.026 -5.954 11.226 1.00 96.06 87 HIS A N 1
ATOM 645 C CA . HIS A 1 87 ? -11.959 -5.738 10.130 1.00 96.06 87 HIS A CA 1
ATOM 646 C C . HIS A 1 87 ? -11.351 -4.730 9.158 1.00 96.06 87 HIS A C 1
ATOM 648 O O . HIS A 1 87 ? -11.127 -3.578 9.514 1.00 96.06 87 HIS A O 1
ATOM 654 N N . PHE A 1 88 ? -11.088 -5.162 7.927 1.00 95.56 88 PHE A N 1
ATOM 655 C CA . PHE A 1 88 ? -10.667 -4.263 6.858 1.00 95.56 88 PHE A CA 1
ATOM 656 C C . PHE A 1 88 ? -11.910 -3.743 6.138 1.00 95.56 88 PHE A C 1
ATOM 658 O O . PHE A 1 88 ? -12.596 -4.509 5.462 1.00 95.56 88 PHE A O 1
ATOM 665 N N . ALA A 1 89 ? -12.219 -2.459 6.323 1.00 95.81 89 ALA A N 1
ATOM 666 C CA . ALA A 1 89 ? -13.402 -1.840 5.730 1.00 95.81 89 ALA A CA 1
ATOM 667 C C . ALA A 1 89 ? -13.231 -1.545 4.229 1.00 95.81 89 ALA A C 1
ATOM 669 O O . ALA A 1 89 ? -14.204 -1.618 3.481 1.00 95.81 89 ALA A O 1
ATOM 670 N N . ASP A 1 90 ? -12.012 -1.217 3.788 1.00 96.06 90 ASP A N 1
ATOM 671 C CA . ASP A 1 90 ? -11.718 -0.843 2.402 1.00 96.06 90 ASP A CA 1
ATOM 672 C C . ASP A 1 90 ? -10.233 -1.067 2.047 1.00 96.06 90 ASP A C 1
ATOM 674 O O . ASP A 1 90 ? -9.369 -1.112 2.926 1.00 96.06 90 ASP A O 1
ATOM 678 N N . PHE A 1 91 ? -9.936 -1.169 0.749 1.00 96.81 91 PHE A N 1
ATOM 679 C CA . PHE A 1 91 ? -8.586 -1.146 0.185 1.00 96.81 91 PHE A CA 1
ATOM 680 C C . PHE A 1 91 ? -8.581 -0.318 -1.104 1.00 96.81 91 PHE A C 1
ATOM 682 O O . PHE A 1 91 ? -9.228 -0.669 -2.092 1.00 96.81 91 PHE A O 1
ATOM 689 N N . ARG A 1 92 ? -7.800 0.768 -1.112 1.00 96.81 92 ARG A N 1
ATOM 690 C CA . ARG A 1 92 ? -7.655 1.661 -2.269 1.00 96.81 92 ARG A CA 1
ATOM 691 C C . ARG A 1 92 ? -6.227 1.630 -2.780 1.00 96.81 92 ARG A C 1
ATOM 693 O O . ARG A 1 92 ? -5.281 1.744 -2.006 1.00 96.81 92 ARG A O 1
ATOM 700 N N . TYR A 1 93 ? -6.091 1.535 -4.096 1.00 95.69 93 TYR A N 1
ATOM 701 C CA . TYR A 1 93 ? -4.814 1.625 -4.786 1.00 95.69 93 TYR A CA 1
ATOM 702 C C . TYR A 1 93 ? -4.894 2.706 -5.859 1.00 95.69 93 TYR A C 1
ATOM 704 O O . TYR A 1 93 ? -5.797 2.696 -6.696 1.00 95.69 93 TYR A O 1
ATOM 712 N N . HIS A 1 94 ? -3.928 3.618 -5.833 1.00 95.00 94 HIS A N 1
ATOM 713 C CA . HIS A 1 94 ? -3.755 4.654 -6.840 1.00 95.00 94 HIS A CA 1
ATOM 714 C C . HIS A 1 94 ? -2.339 4.540 -7.397 1.00 95.00 94 HIS A C 1
ATOM 716 O O . HIS A 1 94 ? -1.372 4.556 -6.637 1.00 95.00 94 HIS A O 1
ATOM 722 N N . GLY A 1 95 ? -2.237 4.397 -8.715 1.00 92.31 95 GLY A N 1
ATOM 723 C CA . GLY A 1 95 ? -0.973 4.390 -9.438 1.00 92.31 95 GLY A CA 1
ATOM 724 C C . GLY A 1 95 ? -0.943 5.537 -10.436 1.00 92.31 95 GLY A C 1
ATOM 725 O O . GLY A 1 95 ? -1.953 5.836 -11.073 1.00 92.31 95 GLY A O 1
ATOM 726 N N . GLU A 1 96 ? 0.219 6.156 -10.576 1.00 87.94 96 GLU A N 1
ATOM 727 C CA . GLU A 1 96 ? 0.494 7.146 -11.612 1.00 87.94 96 GLU A CA 1
ATOM 728 C C . GLU A 1 96 ? 1.437 6.518 -12.640 1.00 87.94 96 GLU A C 1
ATOM 730 O O . GLU A 1 96 ? 2.343 5.760 -12.285 1.00 87.94 96 GLU A O 1
ATOM 735 N N . ALA A 1 97 ? 1.207 6.789 -13.926 1.00 77.69 97 ALA A N 1
ATOM 736 C CA . ALA A 1 97 ? 2.132 6.350 -14.960 1.00 77.69 97 ALA A CA 1
ATOM 737 C C . ALA A 1 97 ? 3.453 7.116 -14.804 1.00 77.69 97 ALA A C 1
ATOM 739 O O . ALA A 1 97 ? 3.449 8.346 -14.767 1.00 77.69 97 ALA A O 1
ATOM 740 N N . GLY A 1 98 ? 4.574 6.396 -14.729 1.00 66.25 98 GLY A N 1
ATOM 741 C CA . GLY A 1 98 ? 5.891 7.016 -14.851 1.00 66.25 98 GLY A CA 1
ATOM 742 C C . GLY A 1 98 ? 6.048 7.602 -16.255 1.00 66.25 98 GLY A C 1
ATOM 743 O O . GLY A 1 98 ? 5.776 6.904 -17.233 1.00 66.25 98 GLY A O 1
ATOM 744 N N . THR A 1 99 ? 6.421 8.879 -16.340 1.00 55.31 99 THR A N 1
ATOM 745 C CA . THR A 1 99 ? 6.808 9.552 -17.594 1.00 55.31 99 THR A CA 1
ATOM 746 C C . THR A 1 99 ? 8.143 9.057 -18.115 1.00 55.31 99 THR A C 1
ATOM 748 O O . THR A 1 99 ? 9.056 8.903 -17.271 1.00 55.31 99 THR A O 1
#

Sequence (99 aa):
ACLPTLTNTWSTEVAGDEVTLRIATRAPDPGELPWSPPGDGIRLDVVDATGAETRLAEVDGRFWSVEAAAPFTGRITGMFVERGTVHFADFRYHGEAGT

Radius of gyration: 16.26 Å; chains: 1; bounding box: 40×37×37 Å

Foldseek 3Di:
DDDDDDDDDFDDDADDQDKDKDWDWADFDPDPDPPDPTWIKIWIWIQYPVRDIDTRDIDTRVCQDCVHPHHDDHDDDDDDDPDDDDDDPDDDDDDDDDD

pLDDT: mean 87.27, std 12.15, range [45.22, 98.06]